Protein AF-A0A2C9D395-F1 (afdb_monomer_lite)

Secondary structure (DSSP, 8-state):
-HHHHHHHHHHHHHHHHHHHHHHHHHHHH--------------------------------------HHHHHHHHHHHHHTTTTSTT-SHHHHHHHHHHHHHHHHHT-TT--GGGS-HHHHHHHHHHHHHHHHH--SS--------------

Radius of gyration: 26.7 Å; chains: 1; bounding box: 43×60×91 Å

pLDDT: mean 70.1, std 17.22, range [34.88, 90.88]

Structure (mmCIF, N/CA/C/O backbone):
data_AF-A0A2C9D395-F1
#
_entry.id   AF-A0A2C9D395-F1
#
loop_
_atom_site.group_PDB
_atom_site.id
_atom_site.type_symbol
_atom_site.label_atom_id
_atom_site.label_alt_id
_atom_site.label_comp_id
_atom_site.label_asym_id
_atom_site.label_entity_id
_atom_site.label_seq_id
_atom_site.pdbx_PDB_ins_code
_atom_site.Cartn_x
_atom_site.Cartn_y
_atom_site.Cartn_z
_atom_site.occupancy
_atom_site.B_iso_or_equiv
_atom_site.auth_seq_id
_atom_site.auth_comp_id
_atom_site.auth_asym_id
_atom_site.auth_atom_id
_atom_site.pdbx_PDB_model_num
ATOM 1 N N . MET A 1 1 ? -11.212 32.027 6.385 1.00 54.78 1 MET A N 1
ATOM 2 C CA . MET A 1 1 ? -12.042 30.934 6.931 1.00 54.78 1 MET A CA 1
ATOM 3 C C . MET A 1 1 ? -11.481 29.544 6.615 1.00 54.78 1 MET A C 1
ATOM 5 O O . MET A 1 1 ? -11.375 28.769 7.543 1.00 54.78 1 MET A O 1
ATOM 9 N N . ALA A 1 2 ? -11.000 29.229 5.401 1.00 65.12 2 ALA A N 1
ATOM 10 C CA . ALA A 1 2 ? -10.440 27.890 5.114 1.00 65.12 2 ALA A CA 1
ATOM 11 C C . ALA A 1 2 ? -9.127 27.536 5.861 1.00 65.12 2 ALA A C 1
ATOM 13 O O . ALA A 1 2 ? -8.878 26.373 6.153 1.00 65.12 2 ALA A O 1
ATOM 14 N N . LEU A 1 3 ? -8.283 28.528 6.181 1.00 59.09 3 LEU A N 1
ATOM 15 C CA . LEU A 1 3 ? -6.994 28.290 6.850 1.00 59.09 3 LEU A CA 1
ATOM 16 C C . LEU A 1 3 ? -7.157 27.885 8.328 1.00 59.09 3 LEU A C 1
ATOM 18 O O . LEU A 1 3 ? -6.396 27.072 8.839 1.00 59.09 3 LEU A O 1
ATOM 22 N N . GLU A 1 4 ? -8.157 28.452 9.004 1.00 70.00 4 GLU A N 1
ATOM 23 C CA . GLU A 1 4 ? -8.423 28.214 10.427 1.00 70.00 4 GLU A CA 1
ATOM 24 C C . GLU A 1 4 ? -9.058 26.836 10.648 1.00 70.00 4 GLU A C 1
ATOM 26 O O . GLU A 1 4 ? -8.667 26.130 11.574 1.00 70.00 4 GLU A O 1
ATOM 31 N N . GLU A 1 5 ? -9.943 26.402 9.742 1.00 66.50 5 GLU A N 1
ATOM 32 C CA . GLU A 1 5 ? -10.508 25.044 9.751 1.00 66.50 5 GLU A CA 1
ATOM 33 C C . GLU A 1 5 ? -9.441 23.971 9.480 1.00 66.50 5 GLU A C 1
ATOM 35 O O . GLU A 1 5 ? -9.449 22.915 10.117 1.00 66.50 5 GLU A O 1
ATOM 40 N N . LEU A 1 6 ? -8.480 24.252 8.589 1.00 67.44 6 LEU A N 1
ATOM 41 C CA . LEU A 1 6 ? -7.325 23.381 8.324 1.00 67.44 6 LEU A CA 1
ATOM 42 C C . LEU A 1 6 ? -6.388 23.272 9.535 1.00 67.44 6 LEU A C 1
ATOM 44 O O . LEU A 1 6 ? -5.893 22.189 9.840 1.00 67.44 6 LEU A O 1
ATOM 48 N N . LEU A 1 7 ? -6.170 24.373 10.256 1.00 74.38 7 LEU A N 1
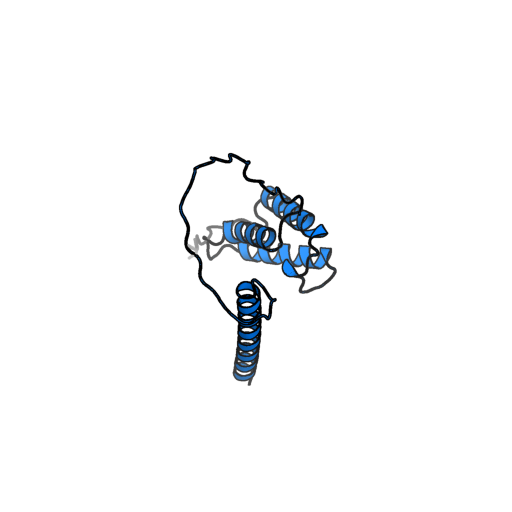ATOM 49 C CA . LEU A 1 7 ? -5.393 24.384 11.500 1.00 74.38 7 LEU A CA 1
ATOM 50 C C . LEU A 1 7 ? -6.093 23.610 12.623 1.00 74.38 7 LEU A C 1
ATOM 52 O O . LEU A 1 7 ? -5.441 22.861 13.350 1.00 74.38 7 LEU A O 1
ATOM 56 N N . GLN A 1 8 ? -7.415 23.736 12.740 1.00 72.31 8 GLN A N 1
ATOM 57 C CA . GLN A 1 8 ? -8.203 22.972 13.708 1.00 72.31 8 GLN A CA 1
ATOM 58 C C . GLN A 1 8 ? -8.173 21.473 13.417 1.00 72.31 8 GLN A C 1
ATOM 60 O O . GLN A 1 8 ? -7.866 20.684 14.308 1.00 72.31 8 GLN A O 1
ATOM 65 N N . THR A 1 9 ? -8.400 21.076 12.165 1.00 73.56 9 THR A N 1
ATOM 66 C CA . THR A 1 9 ? -8.318 19.660 11.777 1.00 73.56 9 THR A CA 1
ATOM 67 C C . THR A 1 9 ? -6.911 19.096 11.947 1.00 73.56 9 THR A C 1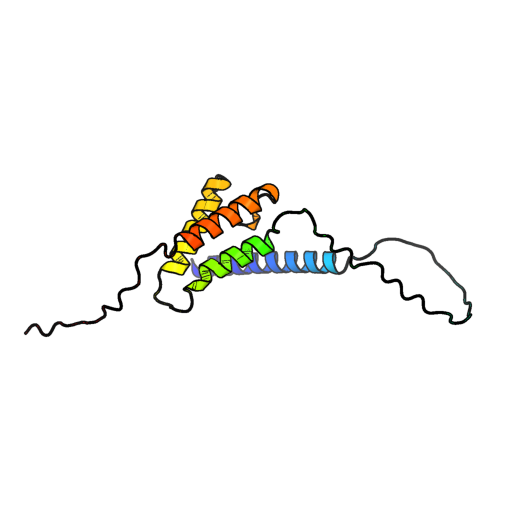
ATOM 69 O O . THR A 1 9 ? -6.767 17.944 12.353 1.00 73.56 9 THR A O 1
ATOM 72 N N . ASN A 1 10 ? -5.862 19.890 11.711 1.00 75.44 10 ASN A N 1
ATOM 73 C CA . ASN A 1 10 ? -4.489 19.453 11.961 1.00 75.44 10 ASN A CA 1
ATOM 74 C C . ASN A 1 10 ? -4.217 19.229 13.459 1.00 75.44 10 ASN A C 1
ATOM 76 O O . ASN A 1 10 ? -3.669 18.191 13.829 1.00 75.44 10 ASN A O 1
ATOM 80 N N . ASN A 1 11 ? -4.674 20.137 14.325 1.00 81.50 11 ASN A N 1
ATOM 81 C CA . ASN A 1 11 ? -4.544 19.984 15.776 1.00 81.50 11 ASN A CA 1
ATOM 82 C C . ASN A 1 11 ? -5.300 18.754 16.303 1.00 81.50 11 ASN A C 1
ATOM 84 O O . ASN A 1 11 ? -4.744 17.978 17.078 1.00 81.50 11 ASN A O 1
ATOM 88 N N . GLU A 1 12 ? -6.523 18.508 15.830 1.00 79.00 12 GLU A N 1
ATOM 89 C CA . GLU A 1 12 ? -7.291 17.312 16.206 1.00 79.00 12 GLU A CA 1
ATOM 90 C C . GLU A 1 12 ? -6.610 16.009 15.752 1.00 79.00 12 GLU A C 1
ATOM 92 O O . GLU A 1 12 ? -6.640 14.993 16.456 1.00 79.00 12 GLU A O 1
ATOM 97 N N . LEU A 1 13 ? -5.971 16.020 14.577 1.00 81.00 13 LEU A N 1
ATOM 98 C CA . LEU A 1 13 ? -5.198 14.883 14.075 1.00 81.00 13 LEU A CA 1
ATOM 99 C C . LEU A 1 13 ? -3.938 14.632 14.912 1.00 81.00 13 LEU A C 1
ATOM 101 O O . LEU A 1 13 ? -3.605 13.469 15.160 1.00 81.00 13 LEU A O 1
ATOM 105 N N . LEU A 1 14 ? -3.268 15.690 15.375 1.00 83.50 14 LEU A N 1
ATOM 106 C CA . LEU A 1 14 ? -2.100 15.597 16.254 1.00 83.50 14 LEU A CA 1
ATOM 107 C C . LEU A 1 14 ? -2.466 15.038 17.634 1.00 83.50 14 LEU A C 1
ATOM 109 O O . LEU A 1 14 ? -1.791 14.132 18.120 1.00 83.50 14 LEU A O 1
ATOM 113 N N . GLU A 1 15 ? -3.563 15.495 18.239 1.00 86.56 15 GLU A N 1
ATOM 114 C CA . GLU A 1 15 ? -4.033 14.972 19.531 1.00 86.56 15 GLU A CA 1
ATOM 115 C C . GLU A 1 15 ? -4.404 13.487 19.453 1.00 86.56 15 GLU A C 1
ATOM 117 O O . GLU A 1 15 ? -4.025 12.692 20.322 1.00 86.56 15 GLU A O 1
ATOM 122 N N . ARG A 1 16 ? -5.091 13.074 18.379 1.00 79.88 16 ARG A N 1
ATOM 123 C CA . ARG A 1 16 ? -5.394 11.655 18.144 1.00 79.88 16 ARG A CA 1
ATOM 124 C C . ARG A 1 16 ? -4.126 10.826 17.960 1.00 79.88 16 ARG A C 1
ATOM 126 O O . ARG A 1 16 ? -4.057 9.726 18.507 1.00 79.88 16 ARG A O 1
ATOM 133 N N . ASN A 1 17 ? -3.130 11.341 17.236 1.00 80.88 17 ASN A N 1
ATOM 134 C CA . ASN A 1 17 ? -1.843 10.661 17.072 1.00 80.88 17 ASN A CA 1
ATOM 135 C C . ASN A 1 17 ? -1.117 10.495 18.410 1.00 80.88 17 ASN A C 1
ATOM 137 O O . ASN A 1 17 ? -0.701 9.387 18.743 1.00 80.88 17 ASN A O 1
ATOM 141 N N . ASN A 1 18 ? -1.044 11.556 19.215 1.00 84.12 18 ASN A N 1
ATOM 142 C CA . ASN A 1 18 ? -0.412 11.510 20.533 1.00 84.12 18 ASN A CA 1
ATOM 143 C C . ASN A 1 18 ? -1.096 10.491 21.458 1.00 84.12 18 ASN A C 1
ATOM 145 O O . ASN A 1 18 ? -0.416 9.679 22.081 1.00 84.12 18 ASN A O 1
ATOM 149 N N . SER A 1 19 ? -2.433 10.434 21.475 1.00 81.44 19 SER A N 1
ATOM 150 C CA . SER A 1 19 ? -3.165 9.431 22.266 1.00 81.44 19 SER A CA 1
ATOM 151 C C . SER A 1 19 ? -2.892 7.989 21.813 1.00 81.44 19 SER A C 1
ATOM 153 O O . SER A 1 19 ? -2.831 7.073 22.637 1.00 81.44 19 SER A O 1
ATOM 155 N N . LEU A 1 20 ? -2.735 7.757 20.506 1.00 81.56 20 LEU A N 1
ATOM 156 C CA . LEU A 1 20 ? -2.401 6.435 19.968 1.00 81.56 20 LEU A CA 1
ATOM 157 C C . LEU A 1 20 ? -0.963 6.033 20.313 1.00 81.56 20 LEU A C 1
ATOM 159 O O . LEU A 1 20 ? -0.735 4.884 20.694 1.00 81.56 20 LEU A O 1
ATOM 163 N N . LEU A 1 21 ? -0.020 6.976 20.249 1.00 81.25 21 LEU A N 1
ATOM 164 C CA . LEU A 1 21 ? 1.371 6.760 20.645 1.00 81.25 21 LEU A CA 1
ATOM 165 C C . LEU A 1 21 ? 1.494 6.443 22.138 1.00 81.25 21 LEU A C 1
ATOM 167 O O . LEU A 1 21 ? 2.192 5.497 22.494 1.00 81.25 21 LEU A O 1
ATOM 171 N N . GLU A 1 22 ? 0.768 7.146 23.010 1.00 80.56 22 GLU A N 1
ATOM 172 C CA . GLU A 1 22 ? 0.740 6.842 24.447 1.00 80.56 22 GLU A CA 1
ATOM 173 C C . GLU A 1 22 ? 0.166 5.452 24.736 1.00 80.56 22 GLU A C 1
ATOM 175 O O . GLU A 1 22 ? 0.708 4.716 25.559 1.00 80.56 22 GLU A O 1
ATOM 180 N N . LYS A 1 23 ? -0.897 5.047 24.032 1.00 78.50 23 LYS A N 1
ATOM 181 C CA . LYS A 1 23 ? -1.476 3.700 24.171 1.00 78.50 23 LYS A CA 1
ATOM 182 C C . LYS A 1 23 ? -0.521 2.613 23.695 1.00 78.50 23 LYS A C 1
ATOM 184 O O . LYS A 1 23 ? -0.433 1.568 24.335 1.00 78.50 23 LYS A O 1
ATOM 189 N N . LEU A 1 24 ? 0.205 2.852 22.604 1.00 78.00 24 LEU A N 1
ATOM 190 C CA . LEU A 1 24 ? 1.229 1.933 22.108 1.00 78.00 24 LEU A CA 1
ATOM 191 C C . LEU A 1 24 ? 2.424 1.861 23.059 1.00 78.00 24 LEU A C 1
ATOM 193 O O . LEU A 1 24 ? 2.916 0.770 23.328 1.00 78.00 24 LEU A O 1
ATOM 197 N N . LEU A 1 25 ? 2.845 2.988 23.633 1.00 75.88 25 LEU A N 1
ATOM 198 C CA . LEU A 1 25 ? 3.910 3.033 24.631 1.00 75.88 25 LEU A CA 1
ATOM 199 C C . LEU A 1 25 ? 3.496 2.334 25.935 1.00 75.88 25 LEU A C 1
ATOM 201 O O . LEU A 1 25 ? 4.283 1.584 26.513 1.00 75.88 25 LEU A O 1
ATOM 205 N N . ALA A 1 26 ? 2.252 2.510 26.381 1.00 72.56 26 ALA A N 1
ATOM 206 C CA . ALA A 1 26 ? 1.681 1.791 27.519 1.00 72.56 26 ALA A CA 1
ATOM 207 C C . ALA A 1 26 ? 1.562 0.281 27.241 1.00 72.56 26 ALA A C 1
ATOM 209 O O . ALA A 1 26 ? 1.865 -0.534 28.108 1.00 72.56 26 ALA A O 1
ATOM 210 N N . ALA A 1 27 ? 1.187 -0.112 26.021 1.00 71.25 27 ALA A N 1
ATOM 211 C CA . ALA A 1 27 ? 1.151 -1.515 25.609 1.00 71.25 27 ALA A CA 1
ATOM 212 C C . ALA A 1 27 ? 2.559 -2.130 25.519 1.00 71.25 27 ALA A C 1
ATOM 214 O O . ALA A 1 27 ? 2.753 -3.279 25.910 1.00 71.25 27 ALA A O 1
ATOM 215 N N . ALA A 1 28 ? 3.549 -1.356 25.067 1.00 65.88 28 ALA A N 1
ATOM 216 C CA . ALA A 1 28 ? 4.948 -1.770 24.995 1.00 65.88 28 ALA A CA 1
ATOM 217 C C . ALA A 1 28 ? 5.623 -1.841 26.378 1.00 65.88 28 ALA A C 1
ATOM 219 O O . ALA A 1 28 ? 6.501 -2.674 26.591 1.00 65.88 28 ALA A O 1
ATOM 220 N N . SER A 1 29 ? 5.202 -1.002 27.330 1.00 60.12 29 SER A N 1
ATOM 221 C CA . SER A 1 29 ? 5.679 -1.026 28.724 1.00 60.12 29 SER A CA 1
ATOM 222 C C . SER A 1 29 ? 4.885 -1.982 29.628 1.00 60.12 29 SER A C 1
ATOM 224 O O . SER A 1 29 ? 5.346 -2.326 30.714 1.00 60.12 29 SER A O 1
ATOM 226 N N . GLY A 1 30 ? 3.732 -2.481 29.169 1.00 51.62 30 GLY A N 1
ATOM 227 C CA . GLY A 1 30 ? 2.802 -3.359 29.891 1.00 51.62 30 GLY A CA 1
ATOM 228 C C . GLY A 1 30 ? 3.199 -4.837 29.970 1.00 51.62 30 GLY A C 1
ATOM 229 O O . GLY A 1 30 ? 2.337 -5.717 30.036 1.00 51.62 30 GLY A O 1
ATOM 230 N N . GLY A 1 31 ? 4.496 -5.134 29.991 1.00 53.69 31 GLY A N 1
ATOM 231 C CA . GLY A 1 31 ? 4.997 -6.453 30.346 1.00 53.69 31 GLY A CA 1
ATOM 232 C C . GLY A 1 31 ? 4.761 -6.746 31.829 1.00 53.69 31 GLY A C 1
ATOM 233 O O . GLY A 1 31 ? 5.579 -6.368 32.661 1.00 53.69 31 GLY A O 1
ATOM 234 N N . LYS A 1 32 ? 3.696 -7.516 32.108 1.00 45.06 32 LYS A N 1
ATOM 235 C CA . LYS A 1 32 ? 3.405 -8.285 33.339 1.00 45.06 32 LYS A CA 1
ATOM 236 C C . LYS A 1 32 ? 2.541 -7.584 34.401 1.00 45.06 32 LYS A C 1
ATOM 238 O O . LYS A 1 32 ? 3.026 -6.891 35.288 1.00 45.06 32 LYS A O 1
ATOM 243 N N . ALA A 1 33 ? 1.248 -7.913 34.386 1.00 51.34 33 ALA A N 1
ATOM 244 C CA . ALA A 1 33 ? 0.386 -7.831 35.564 1.00 51.34 33 ALA A CA 1
ATOM 245 C C . ALA A 1 33 ? 0.429 -9.143 36.382 1.00 51.34 33 ALA A C 1
ATOM 247 O O . ALA A 1 33 ? 0.553 -10.228 35.815 1.00 51.34 33 ALA A O 1
ATOM 248 N N . ALA A 1 34 ? 0.245 -8.988 37.703 1.00 45.19 34 ALA A N 1
ATOM 249 C CA . ALA A 1 34 ? 0.197 -9.961 38.811 1.00 45.19 34 ALA A CA 1
ATOM 250 C C . ALA A 1 34 ? 1.572 -10.416 39.367 1.00 45.19 34 ALA A C 1
ATOM 252 O O . ALA A 1 34 ? 2.417 -10.939 38.652 1.00 45.19 34 ALA A O 1
ATOM 253 N N . SER A 1 35 ? 1.875 -10.278 40.663 1.00 37.56 35 SER A N 1
ATOM 254 C CA . SER A 1 35 ? 1.000 -10.550 41.808 1.00 37.56 35 SER A CA 1
ATOM 255 C C . SER A 1 35 ? 1.332 -9.694 43.034 1.00 37.56 35 SER A C 1
ATOM 257 O O . SER A 1 35 ? 2.486 -9.496 43.401 1.00 37.56 35 SER A O 1
ATOM 259 N N . THR A 1 36 ? 0.274 -9.273 43.711 1.00 49.03 36 THR A N 1
ATOM 260 C CA . THR A 1 36 ? 0.197 -9.035 45.152 1.00 49.03 36 THR A CA 1
ATOM 261 C C . THR A 1 36 ? 0.836 -10.182 45.949 1.00 49.03 36 THR A C 1
ATOM 263 O O . THR A 1 36 ? 0.277 -11.274 45.965 1.00 49.03 36 THR A O 1
ATOM 266 N N . LYS A 1 37 ? 1.942 -9.941 46.672 1.00 35.41 37 LYS A N 1
ATOM 267 C CA . LYS A 1 37 ? 2.087 -10.327 48.092 1.00 35.41 37 LYS A CA 1
ATOM 268 C C . LYS A 1 37 ? 3.346 -9.723 48.720 1.00 35.41 37 LYS A C 1
ATOM 270 O O . LYS A 1 37 ? 4.436 -9.779 48.170 1.00 35.41 37 LYS A O 1
ATOM 275 N N . SER A 1 38 ? 3.115 -9.155 49.893 1.00 36.78 38 SER A N 1
ATOM 276 C CA . SER A 1 38 ? 4.064 -8.602 50.846 1.00 36.78 38 SER A CA 1
ATOM 277 C C . SER A 1 38 ? 5.075 -9.633 51.369 1.00 36.78 38 SER A C 1
ATOM 279 O O . SER A 1 38 ? 4.725 -10.798 51.545 1.00 36.78 38 SER A O 1
ATOM 281 N N . SER A 1 39 ? 6.241 -9.102 51.751 1.00 38.53 39 SER A N 1
ATOM 282 C CA . SER A 1 39 ? 7.152 -9.572 52.809 1.00 38.53 39 SER A CA 1
ATOM 283 C C . SER A 1 39 ? 8.117 -10.728 52.510 1.00 38.53 39 SER A C 1
ATOM 285 O O . SER A 1 39 ? 7.730 -11.887 52.548 1.00 38.53 39 SER A O 1
ATOM 287 N N . GLY A 1 40 ? 9.405 -10.371 52.429 1.00 38.44 40 GLY A N 1
ATOM 288 C CA . GLY A 1 40 ? 10.399 -10.853 53.397 1.00 38.44 40 GLY A CA 1
ATOM 289 C C . GLY A 1 40 ? 11.329 -12.001 52.990 1.00 38.44 40 GLY A C 1
ATOM 290 O O . GLY A 1 40 ? 10.874 -13.046 52.548 1.00 38.44 40 GLY A O 1
ATOM 291 N N . ASP A 1 41 ? 12.603 -11.779 53.328 1.00 37.19 41 ASP A N 1
ATOM 292 C CA . ASP A 1 41 ? 13.632 -12.759 53.713 1.00 37.19 41 ASP A CA 1
ATOM 293 C C . ASP A 1 41 ? 14.560 -13.343 52.629 1.00 37.19 41 ASP A C 1
ATOM 295 O O . ASP A 1 41 ? 14.238 -14.276 51.898 1.00 37.19 41 ASP A O 1
ATOM 299 N N . ASP A 1 42 ? 15.725 -12.692 52.522 1.00 52.22 42 ASP A N 1
ATOM 300 C CA . ASP A 1 42 ? 17.058 -13.251 52.802 1.00 52.22 42 ASP A CA 1
ATOM 301 C C . ASP A 1 42 ? 17.269 -14.758 52.563 1.00 52.22 42 ASP A C 1
ATOM 303 O O . ASP A 1 42 ? 16.725 -15.596 53.276 1.00 52.22 42 ASP A O 1
ATOM 307 N N . SER A 1 43 ? 18.133 -15.102 51.600 1.00 44.62 43 SER A N 1
ATOM 308 C CA . SER A 1 43 ? 19.159 -16.144 51.768 1.00 44.62 43 SER A CA 1
ATOM 309 C C . SER A 1 43 ? 20.107 -16.197 50.566 1.00 44.62 43 SER A C 1
ATOM 311 O O . SER A 1 43 ? 19.707 -16.348 49.410 1.00 44.62 43 SER A O 1
ATOM 313 N N . ASP A 1 44 ? 21.382 -16.077 50.917 1.00 54.41 44 ASP A N 1
ATOM 314 C CA . ASP A 1 44 ? 22.602 -16.430 50.194 1.00 54.41 44 ASP A CA 1
ATOM 315 C C . ASP A 1 44 ? 22.563 -17.894 49.681 1.00 54.41 44 ASP A C 1
ATOM 317 O O . ASP A 1 44 ? 21.925 -18.728 50.319 1.00 54.41 44 ASP A O 1
ATOM 321 N N . ASP A 1 45 ? 23.217 -18.208 48.547 1.00 41.56 45 ASP A N 1
ATOM 322 C CA . ASP A 1 45 ? 24.191 -19.321 48.379 1.00 41.56 45 ASP A CA 1
ATOM 323 C C . ASP A 1 45 ? 24.459 -19.675 46.882 1.00 41.56 45 ASP A C 1
ATOM 325 O O . ASP A 1 45 ? 23.694 -20.362 46.208 1.00 41.56 45 ASP A O 1
ATOM 329 N N . LYS A 1 46 ? 25.634 -19.223 46.421 1.00 48.25 46 LYS A N 1
ATOM 330 C CA . LYS A 1 46 ? 26.624 -19.851 45.508 1.00 48.25 46 LYS A CA 1
ATOM 331 C C . LYS A 1 46 ? 26.375 -20.132 44.001 1.00 48.25 46 LYS A C 1
ATOM 333 O O . LYS A 1 46 ? 25.294 -20.509 43.560 1.00 48.25 46 LYS A O 1
ATOM 338 N N . PRO A 1 47 ? 27.456 -20.036 43.180 1.00 63.47 47 PRO A N 1
ATOM 339 C CA . PRO A 1 47 ? 27.418 -20.198 41.728 1.00 63.47 47 PRO A CA 1
ATOM 340 C C . PRO A 1 47 ? 27.805 -21.617 41.283 1.00 63.47 47 PRO A C 1
ATOM 342 O O . PRO A 1 47 ? 28.804 -22.171 41.745 1.00 63.47 47 PRO A O 1
ATOM 345 N N . ALA A 1 48 ? 27.102 -22.183 40.296 1.00 44.97 48 ALA A N 1
ATOM 346 C CA . ALA A 1 48 ? 27.626 -23.327 39.555 1.00 44.97 48 ALA A CA 1
ATOM 347 C C . ALA A 1 48 ? 27.031 -23.495 38.145 1.00 44.97 48 ALA A C 1
ATOM 349 O O . ALA A 1 48 ? 25.846 -23.747 37.961 1.00 44.97 48 ALA A O 1
ATOM 350 N N . LYS A 1 49 ? 27.968 -23.545 37.191 1.00 41.47 49 LYS A N 1
ATOM 351 C CA . LYS A 1 49 ? 28.039 -24.517 36.090 1.00 41.47 49 LYS A CA 1
ATOM 352 C C . LYS A 1 49 ? 27.244 -24.228 34.809 1.00 41.47 49 LYS A C 1
ATOM 354 O O . LYS A 1 49 ? 26.100 -24.624 34.620 1.00 41.47 49 LYS A O 1
ATOM 359 N N . THR A 1 50 ? 27.999 -23.682 33.853 1.00 52.03 50 THR A N 1
ATOM 360 C CA . THR A 1 50 ? 27.883 -23.878 32.403 1.00 52.03 50 THR A CA 1
ATOM 361 C C . THR A 1 50 ? 27.195 -25.190 32.022 1.00 52.03 50 THR A C 1
ATOM 363 O O . THR A 1 50 ? 27.763 -26.272 32.171 1.00 52.03 50 THR A O 1
ATOM 366 N N . THR A 1 51 ? 26.030 -25.073 31.390 1.00 45.38 51 THR A N 1
ATOM 367 C CA . THR A 1 51 ? 25.608 -25.991 30.331 1.00 45.38 51 THR A CA 1
ATOM 368 C C . THR A 1 51 ? 25.237 -25.159 29.114 1.00 45.38 51 THR A C 1
ATOM 370 O O . THR A 1 51 ? 24.237 -24.450 29.062 1.00 45.38 51 THR A O 1
ATOM 373 N N . ARG A 1 52 ? 26.125 -25.229 28.122 1.00 52.31 52 ARG A N 1
ATOM 374 C CA . ARG A 1 52 ? 25.936 -24.752 26.757 1.00 52.31 52 ARG A CA 1
ATOM 375 C C . ARG A 1 52 ? 24.791 -25.549 26.133 1.00 52.31 52 ARG A C 1
ATOM 377 O O . ARG A 1 52 ? 25.028 -26.517 25.417 1.00 52.31 52 ARG A O 1
ATOM 384 N N . SER A 1 53 ? 23.556 -25.150 26.410 1.00 39.81 53 SER A N 1
ATOM 385 C CA . SER A 1 53 ? 22.398 -25.613 25.657 1.00 39.81 53 SER A CA 1
ATOM 386 C C . SER A 1 53 ? 22.410 -24.907 24.309 1.00 39.81 53 SER A C 1
ATOM 388 O O . SER A 1 53 ? 21.840 -23.836 24.132 1.00 39.81 53 SER A O 1
ATOM 390 N N . ARG A 1 54 ? 23.086 -25.533 23.338 1.00 51.34 54 ARG A N 1
ATOM 391 C CA . ARG A 1 54 ? 22.677 -25.442 21.936 1.00 51.34 54 ARG A CA 1
ATOM 392 C C . ARG A 1 54 ? 21.273 -26.035 21.866 1.00 51.34 54 ARG A C 1
ATOM 394 O O . ARG A 1 54 ? 21.111 -27.230 21.645 1.00 51.34 54 ARG A O 1
ATOM 401 N N . LYS A 1 55 ? 20.263 -25.213 22.111 1.00 36.31 55 LYS A N 1
ATOM 402 C CA . LYS A 1 55 ? 18.923 -25.485 21.623 1.00 36.31 55 LYS A CA 1
ATOM 403 C C . LYS A 1 55 ? 18.659 -24.386 20.628 1.00 36.31 55 LYS A C 1
ATOM 405 O O . LYS A 1 55 ? 18.661 -23.213 20.986 1.00 36.31 55 LYS A O 1
ATOM 410 N N . SER A 1 56 ? 18.648 -24.831 19.379 1.00 38.03 56 SER A N 1
ATOM 411 C CA . SER A 1 56 ? 18.373 -24.099 18.162 1.00 38.03 56 SER A CA 1
ATOM 412 C C . SER A 1 56 ? 17.525 -22.878 18.452 1.00 38.03 56 SER A C 1
ATOM 414 O O . SER A 1 56 ? 16.514 -22.993 19.148 1.00 38.03 56 SER A O 1
ATOM 416 N N . ALA A 1 57 ? 17.938 -21.733 17.906 1.00 39.22 57 ALA A N 1
ATOM 417 C CA . ALA A 1 57 ? 17.001 -20.672 17.614 1.00 39.22 57 ALA A CA 1
ATOM 418 C C . ALA A 1 57 ? 15.770 -21.360 17.019 1.00 39.22 57 ALA A C 1
ATOM 420 O O . ALA A 1 57 ? 15.833 -21.923 15.927 1.00 39.22 57 ALA A O 1
ATOM 421 N N . SER A 1 58 ? 14.686 -21.420 17.793 1.00 34.88 58 SER A N 1
ATOM 422 C CA . SER A 1 58 ? 13.370 -21.538 17.208 1.00 34.88 58 SER A CA 1
ATOM 423 C C . SER A 1 58 ? 13.236 -20.243 16.435 1.00 34.88 58 SER A C 1
ATOM 425 O O . SER A 1 58 ? 12.736 -19.249 16.957 1.00 34.88 58 SER A O 1
ATOM 427 N N . THR A 1 59 ? 13.742 -20.254 15.202 1.00 42.72 59 THR A N 1
ATOM 428 C CA . THR A 1 59 ? 13.077 -19.595 14.101 1.00 42.72 59 THR A CA 1
ATOM 429 C C . THR A 1 59 ? 11.648 -20.099 14.221 1.00 42.72 59 THR A C 1
ATOM 431 O O . THR A 1 59 ? 11.303 -21.190 13.773 1.00 42.72 59 THR A O 1
ATOM 434 N N . LYS A 1 60 ? 10.824 -19.356 14.963 1.00 40.69 60 LYS A N 1
ATOM 435 C CA . LYS A 1 60 ? 9.438 -19.227 14.579 1.00 40.69 60 LYS A CA 1
ATOM 436 C C . LYS A 1 60 ? 9.550 -18.608 13.194 1.00 40.69 60 LYS A C 1
ATOM 438 O O . LYS A 1 60 ? 9.596 -17.393 13.056 1.00 40.69 60 LYS A O 1
ATOM 443 N N . GLU A 1 61 ? 9.723 -19.462 12.190 1.00 44.31 61 GLU A N 1
ATOM 444 C CA . GLU A 1 61 ? 9.074 -19.234 10.918 1.00 44.31 61 GLU A CA 1
ATOM 445 C C . GLU A 1 61 ? 7.611 -19.190 11.331 1.00 44.31 61 GLU A C 1
ATOM 447 O O . GLU A 1 61 ? 6.969 -20.218 11.544 1.00 44.31 61 GLU A O 1
ATOM 452 N N . SER A 1 62 ? 7.165 -17.996 11.717 1.00 45.59 62 SER A N 1
ATOM 453 C CA . SER A 1 62 ? 5.756 -17.757 11.875 1.00 45.59 62 SER A CA 1
ATOM 454 C C . SER A 1 62 ? 5.220 -18.032 10.484 1.00 45.59 62 SER A C 1
ATOM 456 O O . SER A 1 62 ? 5.486 -17.276 9.558 1.00 45.59 62 SER A O 1
ATOM 458 N N . ASP A 1 63 ? 4.506 -19.142 10.349 1.00 51.31 63 ASP A N 1
ATOM 459 C CA . ASP A 1 63 ? 3.607 -19.470 9.240 1.00 51.31 63 ASP A CA 1
ATOM 460 C C . ASP A 1 63 ? 2.419 -18.474 9.197 1.00 51.31 63 ASP A C 1
ATOM 462 O O . ASP A 1 63 ? 1.307 -18.794 8.797 1.00 51.31 63 ASP A O 1
ATOM 466 N N . ASP A 1 64 ? 2.639 -17.252 9.682 1.00 57.50 64 ASP A N 1
ATOM 467 C CA . ASP A 1 64 ? 1.779 -16.100 9.524 1.00 57.50 64 ASP A CA 1
ATOM 468 C C . ASP A 1 64 ? 2.297 -15.397 8.274 1.00 57.50 64 ASP A C 1
ATOM 470 O O . ASP A 1 64 ? 3.492 -15.135 8.143 1.00 57.50 64 ASP A O 1
ATOM 474 N N . GLY A 1 65 ? 1.401 -15.142 7.328 1.00 63.91 65 GLY A N 1
ATOM 475 C CA . GLY A 1 65 ? 1.700 -14.421 6.100 1.00 63.91 65 GLY A CA 1
ATOM 476 C C . GLY A 1 65 ? 2.373 -13.054 6.309 1.00 63.91 65 GLY A C 1
ATOM 477 O O . GLY A 1 65 ? 2.606 -12.626 7.439 1.00 63.91 65 GLY A O 1
ATOM 478 N N . PRO A 1 66 ? 2.656 -12.318 5.218 1.00 79.81 66 PRO A N 1
ATOM 479 C CA . PRO A 1 66 ? 3.293 -11.016 5.310 1.00 79.81 66 PRO A CA 1
ATOM 480 C C . PRO A 1 66 ? 2.468 -10.115 6.223 1.00 79.81 66 PRO A C 1
ATOM 482 O O . PRO A 1 66 ? 1.247 -10.021 6.086 1.00 79.81 66 PRO A O 1
ATOM 485 N N . THR A 1 67 ? 3.142 -9.461 7.155 1.00 85.75 67 THR A N 1
ATOM 486 C CA . THR A 1 67 ? 2.535 -8.500 8.071 1.00 85.75 67 THR A CA 1
ATOM 487 C C . THR A 1 67 ? 2.138 -7.227 7.326 1.00 85.75 67 THR A C 1
ATOM 489 O O . THR A 1 67 ? 2.690 -6.891 6.277 1.00 85.75 67 THR A O 1
ATOM 492 N N . HIS A 1 68 ? 1.196 -6.457 7.881 1.00 84.88 68 HIS A N 1
ATOM 493 C CA . HIS A 1 68 ? 0.797 -5.163 7.308 1.00 84.88 68 HIS A CA 1
ATOM 494 C C . HIS A 1 68 ? 1.978 -4.218 7.096 1.00 84.88 68 HIS A C 1
ATOM 496 O O . HIS A 1 68 ? 1.986 -3.466 6.124 1.00 84.88 68 HIS A O 1
ATOM 502 N N . GLN A 1 69 ? 2.958 -4.266 8.000 1.00 84.56 69 GLN A N 1
ATOM 503 C CA . GLN A 1 69 ? 4.151 -3.436 7.926 1.00 84.56 69 GLN A CA 1
ATOM 504 C C . GLN A 1 69 ? 5.042 -3.865 6.757 1.00 84.56 69 GLN A C 1
ATOM 506 O O . GLN A 1 69 ? 5.389 -3.026 5.936 1.00 84.56 69 GLN A O 1
ATOM 511 N N . GLU A 1 70 ? 5.306 -5.164 6.601 1.00 86.19 70 GLU A N 1
ATOM 512 C CA . GLU A 1 70 ? 6.091 -5.680 5.472 1.00 86.19 70 GLU A CA 1
ATOM 513 C C . GLU A 1 70 ? 5.431 -5.377 4.123 1.00 86.19 70 GLU A C 1
ATOM 515 O O . GLU A 1 70 ? 6.109 -4.986 3.176 1.00 86.19 70 GLU A O 1
ATOM 520 N N . VAL A 1 71 ? 4.101 -5.499 4.021 1.00 87.25 71 VAL A N 1
ATOM 521 C CA . VAL A 1 71 ? 3.378 -5.135 2.789 1.00 87.25 71 VAL A CA 1
ATOM 522 C C . VAL A 1 71 ? 3.457 -3.635 2.518 1.00 87.25 71 VAL A C 1
ATOM 524 O O . VAL A 1 71 ? 3.575 -3.228 1.361 1.00 87.25 71 VAL A O 1
ATOM 527 N N . LYS A 1 72 ? 3.395 -2.809 3.565 1.00 86.38 72 LYS A N 1
ATOM 528 C CA . LYS A 1 72 ? 3.521 -1.357 3.443 1.00 86.38 72 LYS A CA 1
ATOM 529 C C . LYS A 1 72 ? 4.914 -0.962 2.970 1.00 86.38 72 LYS A C 1
ATOM 531 O O . LYS A 1 72 ? 5.011 -0.192 2.021 1.00 86.38 72 LYS A O 1
ATOM 536 N N . ASP A 1 73 ? 5.953 -1.516 3.578 1.00 87.94 73 ASP A N 1
ATOM 537 C CA . ASP A 1 73 ? 7.339 -1.218 3.224 1.00 87.94 73 ASP A CA 1
ATOM 538 C C . ASP A 1 73 ? 7.650 -1.700 1.801 1.00 87.94 73 ASP A C 1
ATOM 540 O O . ASP A 1 73 ? 8.215 -0.951 1.010 1.00 87.94 73 ASP A O 1
ATOM 544 N N . PHE A 1 74 ? 7.159 -2.882 1.413 1.00 85.94 74 PHE A N 1
ATOM 545 C CA . PHE A 1 74 ? 7.296 -3.397 0.047 1.00 85.94 74 PHE A CA 1
ATOM 546 C C . PHE A 1 74 ? 6.588 -2.522 -1.000 1.00 85.94 74 PHE A C 1
ATOM 548 O O . PHE A 1 74 ? 7.105 -2.290 -2.093 1.00 85.94 74 PHE A O 1
ATOM 555 N N . ALA A 1 75 ? 5.388 -2.031 -0.683 1.00 85.31 75 ALA A N 1
ATOM 556 C CA . ALA A 1 75 ? 4.653 -1.138 -1.569 1.00 85.31 75 ALA A CA 1
ATOM 557 C C . ALA A 1 75 ? 5.305 0.250 -1.668 1.00 85.31 75 ALA A C 1
ATOM 559 O O . ALA A 1 75 ? 5.307 0.834 -2.749 1.00 85.31 75 ALA A O 1
ATOM 560 N N . LEU A 1 76 ? 5.858 0.764 -0.564 1.00 85.88 76 LEU A N 1
ATOM 561 C CA . LEU A 1 76 ? 6.602 2.023 -0.543 1.00 85.88 76 LEU A CA 1
ATOM 562 C C . LEU A 1 76 ? 7.895 1.918 -1.347 1.00 85.88 76 LEU A C 1
ATOM 564 O O . LEU A 1 76 ? 8.123 2.771 -2.189 1.00 85.88 76 LEU A O 1
ATOM 568 N N . GLU A 1 77 ? 8.675 0.848 -1.180 1.00 88.31 77 GLU A N 1
ATOM 569 C CA . GLU A 1 77 ? 9.890 0.603 -1.971 1.00 88.31 77 GLU A CA 1
ATOM 570 C C . GLU A 1 77 ? 9.592 0.629 -3.477 1.00 88.31 77 GLU A C 1
ATOM 572 O O . GLU A 1 77 ? 10.315 1.245 -4.255 1.00 88.31 77 GLU A O 1
ATOM 577 N N . TRP A 1 78 ? 8.487 0.006 -3.895 1.00 85.00 78 TRP A N 1
ATOM 578 C CA . TRP A 1 78 ? 8.054 0.047 -5.290 1.00 85.00 78 TRP A CA 1
ATOM 579 C C . TRP A 1 78 ? 7.638 1.454 -5.746 1.00 85.00 78 TRP A C 1
ATOM 581 O O . TRP A 1 78 ? 7.904 1.823 -6.884 1.00 85.00 78 TRP A O 1
ATOM 591 N N . ILE A 1 79 ? 6.999 2.263 -4.900 1.00 85.75 79 ILE A N 1
ATOM 592 C CA . ILE A 1 79 ? 6.634 3.647 -5.251 1.00 85.75 79 ILE A CA 1
ATOM 593 C C . ILE A 1 79 ? 7.884 4.534 -5.352 1.00 85.75 79 ILE A C 1
ATOM 595 O O . ILE A 1 79 ? 7.987 5.327 -6.287 1.00 85.75 79 ILE A O 1
ATOM 599 N N . SER A 1 80 ? 8.829 4.365 -4.427 1.00 83.06 80 SER A N 1
ATOM 600 C CA . SER A 1 80 ? 10.036 5.184 -4.301 1.00 83.06 80 SER A CA 1
ATOM 601 C C . SER A 1 80 ? 11.123 4.875 -5.331 1.00 83.06 80 SER A C 1
ATOM 603 O O . SER A 1 80 ? 12.062 5.646 -5.468 1.00 83.06 80 SER A O 1
ATOM 605 N N . GLU A 1 81 ? 10.996 3.791 -6.102 1.00 82.19 81 GLU A N 1
ATOM 606 C CA . GLU A 1 81 ? 11.969 3.393 -7.137 1.00 82.19 81 GLU A CA 1
ATOM 607 C C . GLU A 1 81 ? 12.222 4.484 -8.203 1.00 82.19 81 GLU A C 1
ATOM 609 O O . GLU A 1 81 ? 13.255 4.464 -8.862 1.00 82.19 81 GLU A O 1
ATOM 614 N N . PHE A 1 82 ? 11.302 5.444 -8.353 1.00 76.25 82 PHE A N 1
ATOM 615 C CA . PHE A 1 82 ? 11.389 6.565 -9.302 1.00 76.25 82 PHE A CA 1
ATOM 616 C C . PHE A 1 82 ? 11.330 7.937 -8.605 1.00 76.25 82 PHE A C 1
ATOM 618 O O . PHE A 1 82 ? 11.190 8.960 -9.266 1.00 76.25 82 PHE A O 1
ATOM 625 N N . GLU A 1 83 ? 11.408 7.973 -7.270 1.00 73.44 83 GLU A N 1
ATOM 626 C CA . GLU A 1 83 ? 11.284 9.204 -6.471 1.00 73.44 83 GLU A CA 1
ATOM 627 C C . GLU A 1 83 ? 12.535 10.092 -6.549 1.00 73.44 83 GLU A C 1
ATOM 629 O O . GLU A 1 83 ? 12.440 11.299 -6.345 1.00 73.44 83 GLU A O 1
ATOM 634 N N . ASP A 1 84 ? 13.679 9.525 -6.947 1.00 72.88 84 ASP A N 1
ATOM 635 C CA . ASP A 1 84 ? 14.915 10.276 -7.207 1.00 72.88 84 ASP A CA 1
ATOM 636 C C . ASP A 1 84 ? 14.781 11.268 -8.381 1.00 72.88 84 ASP A C 1
ATOM 638 O O . ASP A 1 84 ? 15.603 12.172 -8.532 1.00 72.88 84 ASP A O 1
ATOM 642 N N . ASN A 1 85 ? 13.741 11.128 -9.211 1.00 68.06 85 ASN A N 1
ATOM 643 C CA . ASN A 1 85 ? 13.450 12.024 -10.320 1.00 68.06 85 ASN A CA 1
ATOM 644 C C . ASN A 1 85 ? 12.178 12.835 -10.001 1.00 68.06 85 ASN A C 1
ATOM 646 O O . ASN A 1 85 ? 11.063 12.390 -10.246 1.00 68.06 85 ASN A O 1
ATOM 650 N N . GLU A 1 86 ? 12.328 14.045 -9.443 1.00 63.16 86 GLU A N 1
ATOM 651 C CA . GLU A 1 86 ? 11.202 14.882 -8.961 1.00 63.16 86 GLU A CA 1
ATOM 652 C C . GLU A 1 86 ? 10.133 15.193 -10.025 1.00 63.16 86 GLU A C 1
ATOM 654 O O . GLU A 1 86 ? 8.989 15.507 -9.689 1.00 63.16 86 GLU A O 1
ATOM 659 N N . LYS A 1 87 ? 10.491 15.131 -11.313 1.00 72.81 87 LYS A N 1
ATOM 660 C CA . LYS A 1 87 ? 9.571 15.366 -12.438 1.00 72.81 87 LYS A CA 1
ATOM 661 C C . LYS A 1 87 ? 8.872 14.095 -12.922 1.00 72.81 87 LYS A C 1
ATOM 663 O O . LYS A 1 87 ? 8.051 14.165 -13.836 1.00 72.81 87 LYS A O 1
ATOM 668 N N . ASP A 1 88 ? 9.199 12.947 -12.345 1.00 74.69 88 ASP A N 1
ATOM 669 C CA . ASP A 1 88 ? 8.670 11.662 -12.763 1.00 74.69 88 ASP A CA 1
ATOM 670 C C . ASP A 1 88 ? 7.227 11.495 -12.264 1.00 74.69 88 ASP A C 1
ATOM 672 O O . ASP A 1 88 ? 6.973 11.540 -11.057 1.00 74.69 88 ASP A O 1
ATOM 676 N N . PRO A 1 89 ? 6.239 11.307 -13.156 1.00 80.62 89 PRO A N 1
ATOM 677 C CA . PRO A 1 89 ? 4.867 11.040 -12.737 1.00 80.62 89 PRO A CA 1
ATOM 678 C C . PRO A 1 89 ? 4.692 9.612 -12.184 1.00 80.62 89 PRO A C 1
ATOM 680 O O . PRO A 1 89 ? 3.630 9.291 -11.635 1.00 80.62 89 PRO A O 1
ATOM 683 N N . GLU A 1 90 ? 5.708 8.749 -12.304 1.00 83.12 90 GLU A N 1
ATOM 684 C CA . GLU A 1 90 ? 5.658 7.335 -11.938 1.00 83.12 90 GLU A CA 1
ATOM 685 C C . GLU A 1 90 ? 5.331 7.088 -10.451 1.00 83.12 90 GLU A C 1
ATOM 687 O O . GLU A 1 90 ? 4.414 6.300 -10.192 1.00 83.12 90 GLU A O 1
ATOM 692 N N . PRO A 1 91 ? 5.945 7.761 -9.452 1.00 84.56 91 PRO A N 1
ATOM 693 C CA . PRO A 1 91 ? 5.605 7.544 -8.042 1.00 84.56 91 PRO A CA 1
ATOM 694 C C . PRO A 1 91 ? 4.137 7.876 -7.731 1.00 84.56 91 PRO A C 1
ATOM 696 O O . PRO A 1 91 ? 3.446 7.131 -7.023 1.00 84.56 91 PRO A O 1
ATOM 699 N N . GLN A 1 92 ? 3.604 8.956 -8.317 1.00 84.56 92 GLN A N 1
ATOM 700 C CA . GLN A 1 92 ? 2.191 9.318 -8.165 1.00 84.56 92 GLN A CA 1
ATOM 701 C C . GLN A 1 92 ? 1.271 8.291 -8.833 1.00 84.56 92 GLN A C 1
ATOM 703 O O . GLN A 1 92 ? 0.265 7.888 -8.239 1.00 84.56 92 GLN A O 1
ATOM 708 N N . ALA A 1 93 ? 1.622 7.820 -10.031 1.00 85.50 93 ALA A N 1
ATOM 709 C CA . ALA A 1 93 ? 0.858 6.803 -10.744 1.00 85.50 93 ALA A CA 1
ATOM 710 C C . ALA A 1 93 ? 0.858 5.451 -10.016 1.00 85.50 93 ALA A C 1
ATOM 712 O O . ALA A 1 93 ? -0.200 4.827 -9.894 1.00 85.50 93 ALA A O 1
ATOM 713 N N . ARG A 1 94 ? 1.999 5.023 -9.461 1.00 86.62 94 ARG A N 1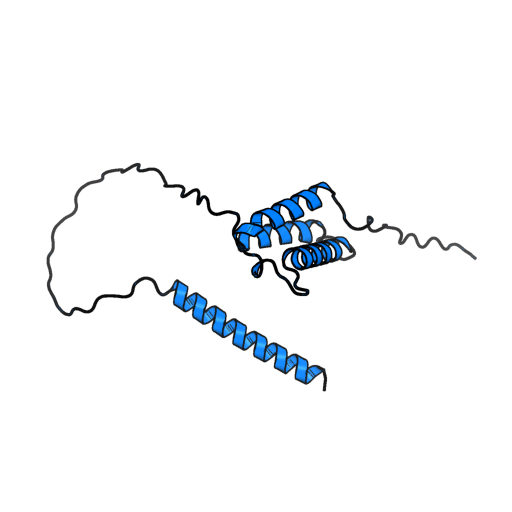
ATOM 714 C CA . ARG A 1 94 ? 2.122 3.810 -8.633 1.00 86.62 94 ARG A CA 1
ATOM 715 C C . ARG A 1 94 ? 1.283 3.908 -7.365 1.00 86.62 94 ARG A C 1
ATOM 717 O O . ARG A 1 94 ? 0.514 2.993 -7.064 1.00 86.62 94 ARG A O 1
ATOM 724 N N . SER A 1 95 ? 1.343 5.047 -6.674 1.00 86.00 95 SER A N 1
ATOM 725 C CA . SER A 1 95 ? 0.520 5.321 -5.489 1.00 86.00 95 SER A CA 1
ATOM 726 C C . SER A 1 95 ? -0.981 5.304 -5.810 1.00 86.00 95 SER A C 1
ATOM 728 O O . SER A 1 95 ? -1.771 4.660 -5.111 1.00 86.00 95 SER A O 1
ATOM 730 N N . ALA A 1 96 ? -1.397 5.940 -6.909 1.00 87.12 96 ALA A N 1
ATOM 731 C CA . ALA A 1 96 ? -2.788 5.941 -7.358 1.00 87.12 96 ALA A CA 1
ATOM 732 C C . ALA A 1 96 ? -3.268 4.542 -7.784 1.00 87.12 96 ALA A C 1
ATOM 734 O O . ALA A 1 96 ? -4.380 4.134 -7.436 1.00 87.12 96 ALA A O 1
ATOM 735 N N . ALA A 1 97 ? -2.432 3.782 -8.496 1.00 87.44 97 ALA A N 1
ATOM 736 C CA . ALA A 1 97 ? -2.730 2.414 -8.907 1.00 87.44 97 ALA A CA 1
ATOM 737 C C . ALA A 1 97 ? -2.904 1.490 -7.696 1.00 87.44 97 ALA A C 1
ATOM 739 O O . ALA A 1 97 ? -3.860 0.712 -7.659 1.00 87.44 97 ALA A O 1
ATOM 740 N N . LEU A 1 98 ? -2.038 1.621 -6.687 1.00 88.00 98 LEU A N 1
ATOM 741 C CA . LEU A 1 98 ? -2.136 0.871 -5.439 1.00 88.00 98 LEU A CA 1
ATOM 742 C C . LEU A 1 98 ? -3.427 1.207 -4.685 1.00 88.00 98 LEU A C 1
ATOM 744 O O . LEU A 1 98 ? -4.164 0.296 -4.311 1.00 88.00 98 LEU A O 1
ATOM 748 N N . LYS A 1 99 ? -3.758 2.495 -4.521 1.00 87.75 99 LYS A N 1
ATOM 749 C CA . LYS A 1 99 ? -5.028 2.919 -3.899 1.00 87.75 99 LYS A CA 1
ATOM 750 C C . LYS A 1 99 ? -6.237 2.355 -4.642 1.00 87.75 99 LYS A C 1
ATOM 752 O O . LYS A 1 99 ? -7.152 1.826 -4.017 1.00 87.75 99 LYS A O 1
ATOM 757 N N . LYS A 1 100 ? -6.230 2.401 -5.977 1.00 87.94 100 LYS A N 1
ATOM 758 C CA . LYS A 1 100 ? -7.309 1.847 -6.806 1.00 87.94 100 LYS A CA 1
ATOM 759 C C . LYS A 1 100 ? -7.428 0.328 -6.658 1.00 87.94 100 LYS A C 1
ATOM 761 O O . LYS A 1 100 ? -8.544 -0.188 -6.611 1.00 87.94 100 LYS A O 1
ATOM 766 N N . ALA A 1 101 ? -6.306 -0.383 -6.563 1.00 87.06 101 ALA A N 1
ATOM 767 C CA . ALA A 1 101 ? -6.290 -1.824 -6.329 1.00 87.06 101 ALA A CA 1
ATOM 768 C C . ALA A 1 101 ? -6.848 -2.175 -4.943 1.00 87.06 101 ALA A C 1
ATOM 770 O O . ALA A 1 101 ? -7.738 -3.018 -4.845 1.00 87.06 101 ALA A O 1
ATOM 771 N N . LEU A 1 102 ? -6.410 -1.474 -3.894 1.00 87.94 102 LEU A N 1
ATOM 772 C CA . LEU A 1 102 ? -6.925 -1.645 -2.533 1.00 87.94 102 LEU A CA 1
ATOM 773 C C . LEU A 1 102 ? -8.424 -1.342 -2.458 1.00 87.94 102 LEU A C 1
ATOM 775 O O . LEU A 1 102 ? -9.182 -2.118 -1.877 1.00 87.94 102 LEU A O 1
ATOM 779 N N . ALA A 1 103 ? -8.873 -0.273 -3.118 1.00 87.50 103 ALA A N 1
ATOM 780 C CA . ALA A 1 103 ? -10.282 0.082 -3.183 1.00 87.50 103 ALA A CA 1
ATOM 781 C C . ALA A 1 103 ? -11.129 -0.972 -3.907 1.00 87.50 103 ALA A C 1
ATOM 783 O O . ALA A 1 103 ? -12.248 -1.258 -3.481 1.00 87.50 103 ALA A O 1
ATOM 784 N N . ALA A 1 104 ? -10.601 -1.586 -4.970 1.00 87.12 104 ALA A N 1
ATOM 785 C CA . ALA A 1 104 ? -11.272 -2.671 -5.683 1.00 8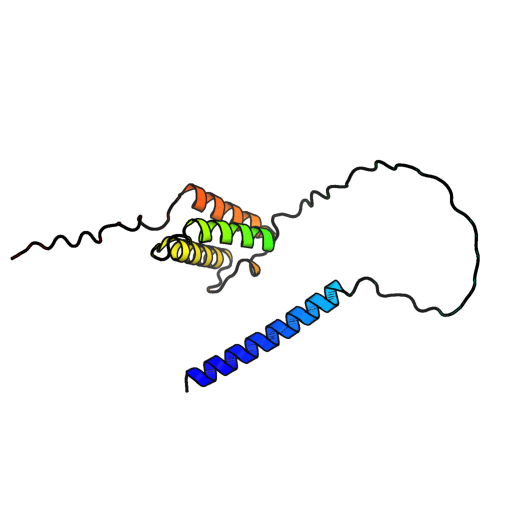7.12 104 ALA A CA 1
ATOM 786 C C . ALA A 1 104 ? -11.333 -3.964 -4.854 1.00 87.12 104 ALA A C 1
ATOM 788 O O . ALA A 1 104 ? -12.359 -4.646 -4.860 1.00 87.12 104 ALA A O 1
ATOM 789 N N . MET A 1 105 ? -10.263 -4.283 -4.121 1.00 84.19 105 MET A N 1
ATOM 790 C CA . MET A 1 105 ? -10.195 -5.461 -3.250 1.00 84.19 105 MET A CA 1
ATOM 791 C C . MET A 1 105 ? -11.143 -5.334 -2.054 1.00 84.19 105 MET A C 1
ATOM 793 O O . MET A 1 105 ? -11.911 -6.252 -1.775 1.00 84.19 105 MET A O 1
ATOM 797 N N . LEU A 1 106 ? -11.149 -4.173 -1.395 1.00 84.62 106 LEU A N 1
ATOM 798 C CA . LEU A 1 106 ? -11.925 -3.926 -0.175 1.00 84.62 106 LEU A CA 1
ATOM 799 C C . LEU A 1 106 ? -13.309 -3.314 -0.436 1.00 84.62 106 LEU A C 1
ATOM 801 O O . LEU A 1 106 ? -14.084 -3.131 0.501 1.00 84.62 106 LEU A O 1
ATOM 805 N N . LYS A 1 107 ? -13.633 -2.994 -1.697 1.00 85.50 107 LYS A N 1
ATOM 806 C CA . LYS A 1 107 ? -14.864 -2.294 -2.112 1.00 85.50 107 LYS A CA 1
ATOM 807 C C . LYS A 1 107 ? -15.110 -0.996 -1.321 1.00 85.50 107 LYS A C 1
ATOM 809 O O . LYS A 1 107 ? -16.251 -0.662 -1.006 1.00 85.50 107 LYS A O 1
ATOM 814 N N . LYS A 1 108 ? -14.037 -0.264 -1.001 1.00 82.50 108 LYS A N 1
ATOM 815 C CA . LYS A 1 108 ? -14.032 0.956 -0.171 1.00 82.50 108 LYS A CA 1
ATOM 816 C C . LYS A 1 108 ? -13.150 2.019 -0.833 1.00 82.50 108 LYS A C 1
ATOM 818 O O . LYS A 1 108 ? -12.019 1.716 -1.179 1.00 82.50 108 LYS A O 1
ATOM 823 N N . GLN A 1 109 ? -13.653 3.243 -1.027 1.00 72.81 109 GLN A N 1
ATOM 824 C CA . GLN A 1 109 ? -12.942 4.280 -1.800 1.00 72.81 109 GLN A CA 1
ATOM 825 C C . GLN A 1 109 ? -11.607 4.717 -1.174 1.00 72.81 109 GLN A C 1
ATOM 827 O O . GLN A 1 109 ? -10.632 4.861 -1.902 1.00 72.81 109 GLN A O 1
ATOM 832 N N . ASP A 1 110 ? -11.538 4.820 0.154 1.00 78.44 110 ASP A N 1
ATOM 833 C CA . ASP A 1 110 ? -10.337 5.258 0.884 1.00 78.44 110 ASP A CA 1
ATOM 834 C C . ASP A 1 110 ? -9.641 4.098 1.607 1.00 78.44 110 ASP A C 1
ATOM 836 O O . ASP A 1 110 ? -9.195 4.214 2.748 1.00 78.44 110 ASP A O 1
ATOM 840 N N . ALA A 1 111 ? -9.620 2.929 0.969 1.00 81.38 111 ALA A N 1
ATOM 841 C CA . ALA A 1 111 ? -8.976 1.749 1.518 1.00 81.38 111 ALA A CA 1
ATOM 842 C C . ALA A 1 111 ? -7.449 1.904 1.561 1.00 81.38 111 ALA A C 1
ATOM 844 O O . ALA A 1 111 ? -6.807 2.222 0.558 1.00 81.38 111 ALA A O 1
ATOM 845 N N . THR A 1 112 ? -6.862 1.609 2.715 1.00 83.44 112 THR A N 1
ATOM 846 C CA . THR A 1 112 ? -5.413 1.591 2.930 1.00 83.44 112 THR A CA 1
ATOM 847 C C . THR A 1 112 ? -4.912 0.169 3.171 1.00 83.44 112 THR A C 1
ATOM 849 O O . THR A 1 112 ? -5.695 -0.738 3.442 1.00 83.44 112 THR A O 1
ATOM 852 N N . ILE A 1 113 ? -3.591 -0.044 3.112 1.00 81.56 113 ILE A N 1
ATOM 853 C CA . ILE A 1 113 ? -2.982 -1.355 3.410 1.00 81.56 113 ILE A CA 1
ATOM 854 C C . ILE A 1 113 ? -3.384 -1.833 4.812 1.00 81.56 113 ILE A C 1
ATOM 856 O O . ILE A 1 113 ? -3.623 -3.018 5.006 1.00 81.56 113 ILE A O 1
ATOM 860 N N . THR A 1 114 ? -3.543 -0.918 5.773 1.00 84.06 114 THR A N 1
ATOM 861 C CA . THR A 1 114 ? -3.982 -1.236 7.139 1.00 84.06 114 THR A CA 1
ATOM 862 C C . THR A 1 114 ? -5.440 -1.688 7.240 1.00 84.06 114 THR A C 1
ATOM 864 O O . THR A 1 114 ? -5.791 -2.349 8.211 1.00 84.06 114 THR A O 1
ATOM 867 N N . ASP A 1 115 ? -6.286 -1.375 6.252 1.00 84.06 115 ASP A N 1
ATOM 868 C CA . ASP A 1 115 ? -7.665 -1.878 6.186 1.00 84.06 115 ASP A CA 1
ATOM 869 C C . ASP A 1 115 ? -7.742 -3.313 5.627 1.00 84.06 115 ASP A C 1
ATOM 871 O O . ASP A 1 115 ? -8.797 -3.947 5.701 1.00 84.06 115 ASP A O 1
ATOM 875 N N . VAL A 1 116 ? -6.658 -3.834 5.037 1.00 84.00 116 VAL A N 1
ATOM 876 C CA . VAL A 1 116 ? -6.642 -5.159 4.405 1.00 84.00 116 VAL A CA 1
ATOM 877 C C . VAL A 1 116 ? -6.599 -6.241 5.486 1.00 84.00 116 VAL A C 1
ATOM 879 O O . VAL A 1 116 ? -5.707 -6.216 6.332 1.00 84.00 116 VAL A O 1
ATOM 882 N N . PRO A 1 117 ? -7.510 -7.229 5.489 1.00 84.56 117 PRO A N 1
ATOM 883 C CA . PRO A 1 117 ? -7.406 -8.368 6.396 1.00 84.56 117 PRO A CA 1
ATOM 884 C C . PRO A 1 117 ? -6.078 -9.109 6.195 1.00 84.56 117 PRO A C 1
ATOM 886 O O . PRO A 1 117 ? -5.650 -9.291 5.059 1.00 84.56 117 PRO A O 1
ATOM 889 N N . ALA A 1 118 ? -5.456 -9.606 7.269 1.00 81.75 118 ALA A N 1
ATOM 890 C CA . ALA A 1 118 ? -4.159 -10.295 7.187 1.00 81.75 118 ALA A CA 1
ATOM 891 C C . ALA A 1 118 ? -4.145 -11.446 6.156 1.00 81.75 118 ALA A C 1
ATOM 893 O O . ALA A 1 118 ? -3.188 -11.609 5.405 1.00 81.75 118 ALA A O 1
ATOM 894 N N . ALA A 1 119 ? -5.262 -12.172 6.031 1.00 81.38 119 ALA A N 1
ATOM 895 C CA . ALA A 1 119 ? -5.439 -13.241 5.046 1.00 81.38 119 ALA A CA 1
ATOM 896 C C . ALA A 1 119 ? -5.362 -12.771 3.576 1.00 81.38 119 ALA A C 1
ATOM 898 O O . ALA A 1 119 ? -5.102 -13.573 2.680 1.00 81.38 119 ALA A O 1
ATOM 899 N N . GLU A 1 120 ? -5.591 -11.484 3.306 1.00 82.75 120 GLU A N 1
ATOM 900 C CA . GLU A 1 120 ? -5.559 -10.903 1.961 1.00 82.75 120 GLU A CA 1
ATOM 901 C C . GLU A 1 120 ? -4.267 -10.133 1.657 1.00 82.75 120 GLU A C 1
ATOM 903 O O . GLU A 1 120 ? -4.038 -9.761 0.503 1.00 82.75 120 GLU A O 1
ATOM 908 N N . LEU A 1 121 ? -3.374 -9.957 2.636 1.00 83.75 121 LEU A N 1
ATOM 909 C CA . LEU A 1 121 ? -2.098 -9.257 2.448 1.00 83.75 121 LEU A CA 1
ATOM 910 C C . LEU A 1 121 ? -1.225 -9.910 1.371 1.00 83.75 121 LEU A C 1
ATOM 912 O O . LEU A 1 121 ? -0.633 -9.213 0.547 1.00 83.75 121 LEU A O 1
ATOM 916 N N . HIS A 1 122 ? -1.235 -11.242 1.271 1.00 86.25 122 HIS A N 1
ATOM 917 C CA . HIS A 1 122 ? -0.559 -11.961 0.186 1.00 86.25 122 HIS A CA 1
ATOM 918 C C . HIS A 1 122 ? -1.040 -11.549 -1.210 1.00 86.25 122 HIS A C 1
ATOM 920 O O . HIS A 1 122 ? -0.241 -11.515 -2.145 1.00 86.25 122 HIS A O 1
ATOM 926 N N . ARG A 1 123 ? -2.333 -11.232 -1.373 1.00 86.69 123 ARG A N 1
ATOM 927 C CA . ARG A 1 123 ? -2.874 -10.788 -2.666 1.00 86.69 123 ARG A CA 1
ATOM 928 C C . ARG A 1 123 ? -2.364 -9.399 -3.026 1.00 86.69 123 ARG A C 1
ATOM 930 O O . ARG A 1 123 ? -2.064 -9.164 -4.192 1.00 86.69 123 ARG A O 1
ATOM 937 N N . VAL A 1 124 ? -2.221 -8.515 -2.037 1.00 87.19 124 VAL A N 1
ATOM 938 C CA . VAL A 1 124 ? -1.623 -7.186 -2.236 1.00 87.19 124 VAL A CA 1
ATOM 939 C C . VAL A 1 124 ? -0.164 -7.334 -2.658 1.00 87.19 124 VAL A C 1
ATOM 941 O O . VAL A 1 124 ? 0.232 -6.774 -3.675 1.00 87.19 124 VAL A O 1
ATOM 944 N N . VAL A 1 125 ? 0.615 -8.166 -1.960 1.00 88.06 125 VAL A N 1
ATOM 945 C CA . VAL A 1 125 ? 2.017 -8.441 -2.322 1.00 88.06 125 VAL A CA 1
ATOM 946 C C . VAL A 1 125 ? 2.129 -9.032 -3.728 1.00 88.06 125 VAL A C 1
ATOM 948 O O . VAL A 1 125 ? 2.958 -8.583 -4.516 1.00 88.06 125 VAL A O 1
ATOM 951 N N . ALA A 1 126 ? 1.292 -10.014 -4.074 1.00 89.50 126 ALA A N 1
ATOM 952 C CA . ALA A 1 126 ? 1.282 -10.615 -5.406 1.00 89.50 126 ALA A CA 1
ATOM 953 C C . ALA A 1 126 ? 0.934 -9.591 -6.499 1.00 89.50 126 ALA A C 1
ATOM 955 O O . ALA A 1 126 ? 1.536 -9.603 -7.571 1.00 89.50 126 ALA A O 1
ATOM 956 N N . TRP A 1 127 ? -0.004 -8.684 -6.219 1.00 90.88 127 TRP A N 1
ATOM 957 C CA . TRP A 1 127 ? -0.360 -7.603 -7.132 1.00 90.88 127 TRP A CA 1
ATOM 958 C C . TRP A 1 127 ? 0.796 -6.615 -7.327 1.00 90.88 127 TRP A C 1
ATOM 960 O O . TRP A 1 127 ? 1.129 -6.310 -8.471 1.00 90.88 127 TRP A O 1
ATOM 970 N N . VAL A 1 128 ? 1.448 -6.170 -6.245 1.00 87.44 128 VAL A N 1
ATOM 971 C CA . VAL A 1 128 ? 2.604 -5.257 -6.326 1.00 87.44 128 VAL A CA 1
ATOM 972 C C . VAL A 1 128 ? 3.762 -5.922 -7.073 1.00 87.44 128 VAL A C 1
ATOM 974 O O . VAL A 1 128 ? 4.344 -5.298 -7.952 1.00 87.44 128 VAL A O 1
ATOM 977 N N . LYS A 1 129 ? 4.056 -7.205 -6.814 1.00 88.12 129 LYS A N 1
ATOM 978 C CA . LYS A 1 129 ? 5.078 -7.964 -7.563 1.00 88.12 129 LYS A CA 1
ATOM 979 C C . LYS A 1 129 ? 4.781 -8.009 -9.056 1.00 88.12 129 LYS A C 1
ATOM 981 O O . LYS A 1 129 ? 5.646 -7.670 -9.852 1.00 88.12 129 LYS A O 1
ATOM 986 N N . LYS A 1 130 ? 3.544 -8.349 -9.425 1.00 88.25 130 LYS A N 1
ATOM 987 C CA . LYS A 1 130 ? 3.113 -8.350 -10.826 1.00 88.25 130 LYS A CA 1
ATOM 988 C C . LYS A 1 130 ? 3.291 -6.971 -11.468 1.00 88.25 130 LYS A C 1
ATOM 990 O O . LYS A 1 130 ? 3.734 -6.876 -12.602 1.00 88.25 130 LYS A O 1
ATOM 995 N N . LYS A 1 131 ? 2.966 -5.897 -10.746 1.00 86.31 131 LYS A N 1
ATOM 996 C CA . LYS A 1 131 ? 3.135 -4.527 -11.246 1.00 86.31 131 LYS A CA 1
ATOM 997 C C . LYS A 1 131 ? 4.599 -4.111 -11.359 1.00 86.31 131 LYS A C 1
ATOM 999 O O . LYS A 1 131 ? 4.945 -3.432 -12.315 1.00 86.31 131 LYS A O 1
ATOM 1004 N N . LYS A 1 132 ? 5.455 -4.566 -10.445 1.00 84.81 132 LYS A N 1
ATOM 1005 C CA . LYS A 1 132 ? 6.909 -4.391 -10.531 1.00 84.81 132 LYS A CA 1
ATOM 1006 C C . LYS A 1 132 ? 7.491 -5.115 -11.755 1.00 84.81 132 LYS A C 1
ATOM 1008 O O . LYS A 1 132 ? 8.343 -4.5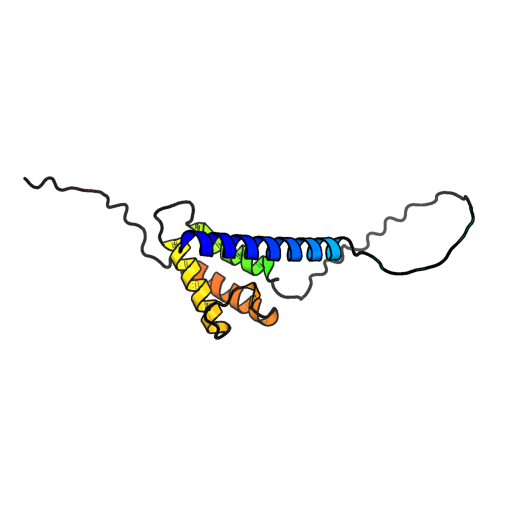54 -12.428 1.00 84.81 132 LYS A O 1
ATOM 1013 N N . GLU A 1 133 ? 6.991 -6.308 -12.087 1.00 85.19 133 GLU A N 1
ATOM 1014 C CA . GLU A 1 133 ? 7.370 -7.054 -13.303 1.00 85.19 133 GLU A CA 1
ATOM 1015 C C . GLU A 1 133 ? 6.870 -6.399 -14.601 1.00 85.19 133 GLU A C 1
ATOM 1017 O O . GLU A 1 133 ? 7.557 -6.455 -15.617 1.00 85.19 133 GLU A O 1
ATOM 1022 N N . GLU A 1 134 ? 5.689 -5.772 -14.580 1.00 84.00 134 GLU A N 1
ATOM 1023 C CA . GLU A 1 134 ? 5.152 -5.009 -15.720 1.00 84.00 134 GLU A CA 1
ATOM 1024 C C . GLU A 1 134 ? 5.965 -3.731 -16.014 1.00 84.00 134 GLU A C 1
ATOM 1026 O O . GLU A 1 134 ? 5.885 -3.205 -17.123 1.00 84.00 134 GLU A O 1
ATOM 1031 N N . GLY A 1 135 ? 6.779 -3.261 -15.061 1.00 79.81 135 GLY A N 1
ATOM 1032 C CA . GLY A 1 135 ? 7.656 -2.105 -15.228 1.00 79.81 135 GLY A CA 1
ATOM 1033 C C . GLY A 1 135 ? 6.949 -0.770 -14.980 1.00 79.81 135 GLY A C 1
ATOM 1034 O O . GLY A 1 135 ? 6.146 -0.642 -14.053 1.00 79.81 135 GLY A O 1
ATOM 1035 N N . ARG A 1 136 ? 7.295 0.258 -15.767 1.00 78.00 136 ARG A N 1
ATOM 1036 C CA . ARG A 1 136 ? 6.720 1.604 -15.615 1.00 78.00 136 ARG A CA 1
ATOM 1037 C C . ARG A 1 136 ? 5.236 1.627 -15.989 1.00 78.00 136 ARG A C 1
ATOM 1039 O O . ARG A 1 136 ? 4.820 1.030 -16.981 1.00 78.00 136 ARG A O 1
ATOM 1046 N N . LEU A 1 137 ? 4.439 2.333 -15.192 1.00 76.50 137 LEU A N 1
ATOM 1047 C CA . LEU A 1 137 ? 3.017 2.591 -15.432 1.00 76.50 137 LEU A CA 1
ATOM 1048 C C . LEU A 1 137 ? 2.796 3.826 -16.304 1.00 76.50 137 LEU A C 1
ATOM 1050 O O . LEU A 1 137 ? 1.783 3.913 -17.001 1.00 76.50 137 LEU A O 1
ATOM 1054 N N . THR A 1 138 ? 3.706 4.789 -16.220 1.00 72.50 138 THR A N 1
ATOM 1055 C CA . THR A 1 138 ? 3.692 6.033 -16.980 1.00 72.50 138 THR A CA 1
ATOM 1056 C C . THR A 1 138 ? 4.718 5.980 -18.108 1.0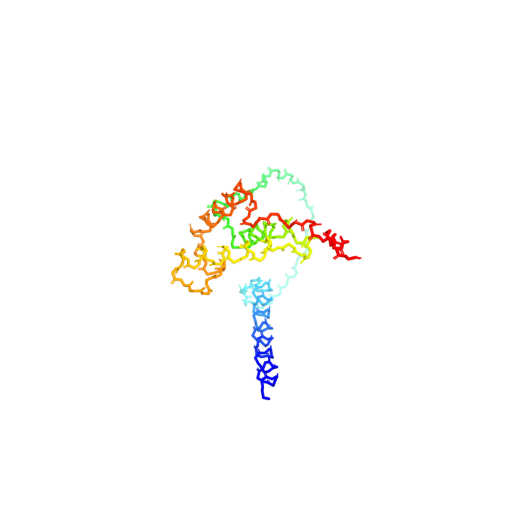0 72.50 138 THR A C 1
ATOM 1058 O O . THR A 1 138 ? 5.719 5.268 -17.994 1.00 72.50 138 THR A O 1
ATOM 1061 N N . PRO A 1 139 ? 4.461 6.677 -19.231 1.00 71.12 139 PRO A N 1
ATOM 1062 C CA . PRO A 1 139 ? 5.482 6.863 -20.256 1.00 71.12 139 PRO A CA 1
ATOM 1063 C C . PRO A 1 139 ? 6.727 7.508 -19.638 1.00 71.12 139 PRO A C 1
ATOM 1065 O O . PRO A 1 139 ? 6.609 8.278 -18.684 1.00 71.12 139 PRO A O 1
ATOM 1068 N N . GLU A 1 140 ? 7.907 7.185 -20.173 1.00 68.94 140 GLU A N 1
ATOM 1069 C CA . GLU A 1 140 ? 9.139 7.826 -19.713 1.00 68.94 140 GLU A CA 1
ATOM 1070 C C . GLU A 1 140 ? 9.013 9.348 -19.857 1.00 68.94 140 GLU A C 1
ATOM 1072 O O . GLU A 1 140 ? 8.477 9.809 -20.870 1.00 68.94 140 GLU A O 1
ATOM 1077 N N . PRO A 1 141 ? 9.452 10.134 -18.858 1.00 62.94 141 PRO A N 1
ATOM 1078 C CA . PRO A 1 141 ? 9.525 11.572 -19.008 1.00 62.94 141 PRO A CA 1
ATOM 1079 C C . PRO A 1 141 ? 10.475 11.845 -20.170 1.00 62.94 141 PRO A C 1
ATOM 1081 O O . PRO A 1 141 ? 11.647 11.482 -20.114 1.00 62.94 141 PRO A O 1
ATOM 1084 N N . SER A 1 142 ? 9.946 12.423 -21.245 1.00 56.16 142 SER A N 1
ATOM 1085 C CA . SER A 1 142 ? 10.776 12.922 -22.329 1.00 56.16 142 SER A CA 1
ATOM 1086 C C . SER A 1 142 ? 11.726 13.971 -21.755 1.00 56.16 142 SER A C 1
ATOM 1088 O O . SER A 1 142 ? 11.268 14.940 -21.151 1.00 56.16 142 SER A O 1
ATOM 1090 N N . ASP A 1 143 ? 13.025 13.819 -22.004 1.00 56.41 143 ASP A N 1
ATOM 1091 C CA . ASP A 1 143 ? 14.020 14.891 -21.855 1.00 56.41 143 ASP A CA 1
ATOM 1092 C C . ASP A 1 143 ? 13.847 15.996 -22.929 1.00 56.41 143 ASP A C 1
ATOM 1094 O O . ASP A 1 143 ? 14.747 16.799 -23.155 1.00 56.41 143 ASP A O 1
ATOM 1098 N N . ASP A 1 144 ? 12.685 16.069 -23.590 1.00 51.91 144 ASP A N 1
ATOM 1099 C CA . ASP A 1 144 ? 12.346 17.102 -24.570 1.00 51.91 144 ASP A CA 1
ATOM 1100 C C . ASP A 1 144 ? 11.937 18.401 -23.860 1.00 51.91 144 ASP A C 1
ATOM 1102 O O . ASP A 1 144 ? 10.774 18.807 -23.835 1.00 51.91 144 ASP A O 1
ATOM 1106 N N . ASP A 1 145 ? 12.941 19.051 -23.277 1.00 51.00 145 ASP A N 1
ATOM 1107 C CA . ASP A 1 145 ? 13.052 20.511 -23.268 1.00 51.00 145 ASP A CA 1
ATOM 1108 C C . ASP A 1 145 ? 14.153 20.930 -24.267 1.00 51.00 145 ASP A C 1
ATOM 1110 O O . ASP A 1 145 ? 14.948 21.833 -24.016 1.00 51.00 145 ASP A O 1
ATOM 1114 N N . GLU A 1 146 ? 14.231 20.255 -25.424 1.00 46.59 146 GLU A N 1
ATOM 1115 C CA . GLU A 1 146 ? 14.800 20.864 -26.629 1.00 46.59 146 GLU A CA 1
ATOM 1116 C C . GLU A 1 146 ? 13.733 21.787 -27.223 1.00 46.59 146 GLU A C 1
ATOM 1118 O O . GLU A 1 146 ? 13.026 21.471 -28.179 1.00 46.59 146 GLU A O 1
ATOM 1123 N N . GLY A 1 147 ? 13.609 22.965 -26.609 1.00 45.69 147 GLY A N 1
ATOM 1124 C CA . GLY A 1 147 ? 13.066 24.142 -27.269 1.00 45.69 147 GLY A CA 1
ATOM 1125 C C . GLY A 1 147 ? 13.985 24.558 -28.416 1.00 45.69 147 GLY A C 1
ATOM 1126 O O . GLY A 1 147 ? 14.709 25.542 -28.297 1.00 45.69 147 GLY A O 1
ATOM 1127 N N . ASP A 1 148 ? 13.962 23.800 -29.510 1.00 53.75 148 ASP A N 1
ATOM 1128 C CA . ASP A 1 148 ? 14.375 24.284 -30.821 1.00 53.75 148 ASP A CA 1
ATOM 1129 C C . ASP A 1 148 ? 13.172 25.004 -31.445 1.00 53.75 148 ASP A C 1
ATOM 1131 O O . ASP A 1 148 ? 12.322 24.407 -32.105 1.00 53.75 148 ASP A O 1
ATOM 1135 N N . ASP A 1 149 ? 13.059 26.300 -31.153 1.00 50.41 149 ASP A N 1
ATOM 1136 C CA . ASP A 1 149 ? 12.311 27.243 -31.989 1.00 50.41 149 ASP A CA 1
ATOM 1137 C C . ASP A 1 149 ? 13.276 28.341 -32.452 1.00 50.41 149 ASP A C 1
ATOM 1139 O O . ASP A 1 149 ? 13.108 29.530 -32.173 1.00 50.41 149 ASP A O 1
ATOM 1143 N N . ASP A 1 150 ? 14.331 27.921 -33.161 1.00 55.00 150 ASP A N 1
ATOM 1144 C CA . ASP A 1 150 ? 14.918 28.734 -34.225 1.00 55.00 150 ASP A CA 1
ATOM 1145 C C . ASP A 1 150 ? 13.890 28.811 -35.370 1.00 55.00 150 ASP A C 1
ATOM 1147 O O . ASP A 1 150 ? 13.873 28.022 -36.320 1.00 55.00 150 ASP A O 1
ATOM 1151 N N . GLY A 1 151 ? 12.973 29.768 -35.224 1.00 52.09 151 GLY A N 1
ATOM 1152 C CA . GLY A 1 151 ? 11.797 29.919 -36.068 1.00 52.09 151 GLY A CA 1
ATOM 1153 C C . GLY A 1 151 ? 11.452 31.354 -36.462 1.00 52.09 151 GLY A C 1
ATOM 1154 O O . GLY A 1 151 ? 10.274 31.588 -36.714 1.00 52.09 151 GLY A O 1
ATOM 1155 N N . MET A 1 152 ? 12.413 32.299 -36.532 1.00 40.03 152 MET A N 1
ATOM 1156 C CA . MET A 1 152 ? 12.354 33.530 -37.368 1.00 40.03 152 MET A CA 1
ATOM 1157 C C . MET A 1 152 ? 13.717 34.172 -37.639 1.00 40.03 152 MET A C 1
ATOM 1159 O O . MET A 1 152 ? 14.475 34.402 -36.674 1.00 40.03 152 MET A O 1
#

Foldseek 3Di:
DVVVVVVVVVVVVVVVVVVVVVVVVCVVVPPDDDDDDDDDDDDDDDDDDDDPPPPDPPPCPVPQPDDLVNLVVLLVCLLCPCVVPVPDCQSVVSVVVLQVVQCVVVVHNRGDSVNDDSVCSVVSVVVSVVVVVVPTPDDPPPPPPPPPCPDD

Organism: NCBI:txid1482074

Sequence (152 aa):
MALEELLQTNNELLERNNSLLEKLLAAASGGKAASTKSSGDDSDDKPAKTTRSRKSASTKESDDGPTHQEVKDFALEWISEFEDNEKDPEPQARSAALKKALAAMLKKQDATITDVPAAELHRVVAWVKKKKEEGRLTPEPSDDDEGDDDGM